Protein AF-T1H0X4-F1 (afdb_monomer_lite)

Organism: Megaselia scalaris (NCBI:txid36166)

Foldseek 3Di:
DLVCLLVLNLVVLLVCVLVVNDQCDADPVRDGSCNSNVVVVNPSNNCSSPPDRDPVNNVVCCVVPVVPPPPPPCVVVVDPPPDPPPPPDDDDD

pLDDT: mean 76.65, std 19.04, range [41.41, 94.5]

Sequence (93 aa):
MHLAALSSKPKIIRMLLIAGADPMIRDRNGNNPLHLSSEAGDLQCVKALTTPISKSEIQEAHRIYGHRSLDKSISYLRKPPQLPFDLEIRNYD

Secondary structure (DSSP, 8-state):
-HHHHHTT-HHHHHHHHHTT--TT---TTS--HHHHHHHTT-HHHHHHHHSPPPHHHHHHHHHHHGGG--STTGGGGGS-----TT-S-----

InterPro domains:
  IPR002110 Ankyrin repeat [PF12796] (1-51)
  IPR002110 Ankyrin repeat [PS50088] (1-28)
  IPR036770 Ankyrin repeat-containing domain superfamily [G3DSA:1.25.40.20] (1-93)
  IPR036770 Ankyrin repeat-containing domain superfamily [SSF48403] (1-68)
  IPR051070 NF-kappa-B Inhibitor [PTHR46680] (1-93)

Radius of gyration: 18.73 Å; chains: 1; bounding box: 26×43×48 Å

Structure (mmCIF, N/CA/C/O backbone):
data_AF-T1H0X4-F1
#
_entry.id   AF-T1H0X4-F1
#
loop_
_atom_site.group_PDB
_atom_site.id
_atom_site.type_symbol
_atom_site.label_atom_id
_atom_site.label_alt_id
_atom_site.label_comp_id
_atom_site.label_asym_id
_atom_site.label_entity_id
_atom_site.label_seq_id
_atom_site.pdbx_PDB_ins_code
_atom_site.Cartn_x
_atom_site.Cartn_y
_atom_site.Cartn_z
_atom_site.occupancy
_atom_site.B_iso_or_equiv
_atom_site.auth_seq_id
_atom_site.auth_comp_id
_atom_site.auth_asym_id
_atom_site.auth_atom_id
_atom_site.pdbx_PDB_model_num
ATOM 1 N N . MET A 1 1 ? 6.472 -2.752 -5.047 1.00 85.88 1 MET A N 1
ATOM 2 C CA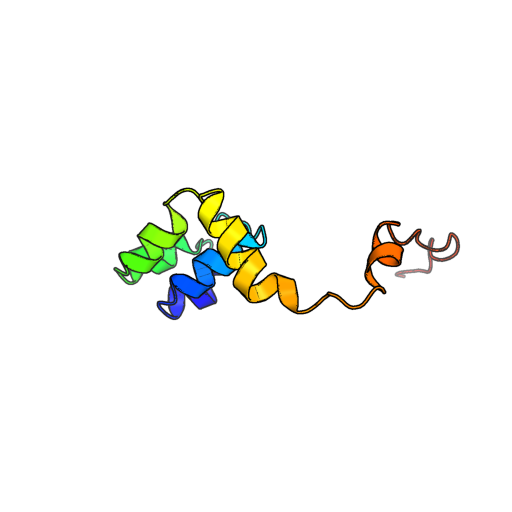 . MET A 1 1 ? 5.389 -2.878 -4.049 1.00 85.88 1 MET A CA 1
ATOM 3 C C . MET A 1 1 ? 5.564 -4.106 -3.163 1.00 85.88 1 MET A C 1
ATOM 5 O O . MET A 1 1 ? 5.640 -3.945 -1.954 1.00 85.88 1 MET A O 1
ATOM 9 N N . HIS A 1 2 ? 5.736 -5.299 -3.741 1.00 91.25 2 HIS A N 1
ATOM 10 C CA . HIS A 1 2 ? 5.962 -6.566 -3.023 1.00 91.25 2 HIS A CA 1
AT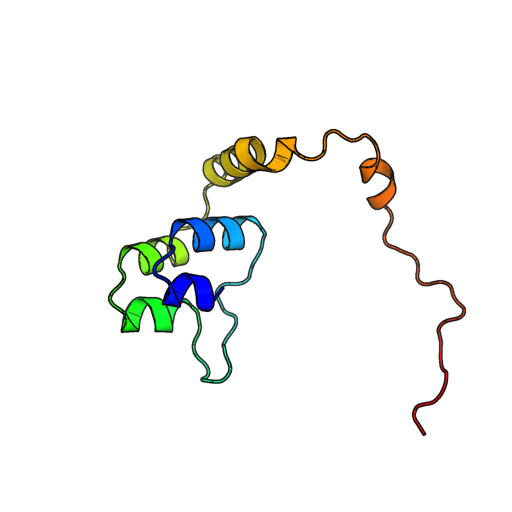OM 11 C C . HIS A 1 2 ? 7.082 -6.511 -1.980 1.00 91.25 2 HIS A C 1
ATOM 13 O O . HIS A 1 2 ? 6.881 -6.931 -0.849 1.00 91.25 2 HIS A O 1
ATOM 19 N N . LEU A 1 3 ? 8.221 -5.888 -2.302 1.00 89.38 3 LEU A N 1
ATOM 20 C CA . LEU A 1 3 ? 9.322 -5.714 -1.342 1.00 89.38 3 LEU A CA 1
ATOM 21 C C . LEU A 1 3 ? 8.927 -4.902 -0.097 1.00 89.38 3 LEU A C 1
ATOM 23 O O . LEU A 1 3 ? 9.441 -5.157 0.988 1.00 89.38 3 LEU A O 1
ATOM 27 N N . ALA A 1 4 ? 8.023 -3.928 -0.237 1.00 90.69 4 ALA A N 1
ATOM 28 C CA . ALA A 1 4 ? 7.546 -3.133 0.892 1.00 90.69 4 ALA A CA 1
ATOM 29 C C . ALA A 1 4 ? 6.608 -3.946 1.801 1.00 90.69 4 ALA A C 1
ATOM 31 O O . ALA A 1 4 ? 6.670 -3.769 3.015 1.00 90.69 4 ALA A O 1
ATOM 32 N N . ALA A 1 5 ? 5.812 -4.855 1.224 1.00 90.75 5 ALA A N 1
ATOM 33 C CA . ALA A 1 5 ? 5.005 -5.824 1.968 1.00 90.75 5 ALA A CA 1
ATOM 34 C C . ALA A 1 5 ? 5.885 -6.845 2.708 1.00 90.75 5 ALA A C 1
ATOM 36 O O . ALA A 1 5 ? 5.713 -7.029 3.905 1.00 90.75 5 ALA A O 1
ATOM 37 N N . LEU A 1 6 ? 6.900 -7.411 2.042 1.00 89.31 6 LEU A N 1
ATOM 38 C CA . LEU A 1 6 ? 7.856 -8.340 2.667 1.00 89.31 6 LEU A CA 1
ATOM 39 C C . LEU A 1 6 ? 8.694 -7.695 3.775 1.00 89.31 6 LEU A C 1
ATOM 41 O O . LEU A 1 6 ? 9.102 -8.361 4.716 1.00 89.31 6 LEU A O 1
ATOM 45 N N . SER A 1 7 ? 8.981 -6.397 3.655 1.00 90.62 7 SER A N 1
ATOM 46 C CA . SER A 1 7 ? 9.771 -5.666 4.651 1.00 90.62 7 SER A CA 1
ATOM 47 C C . SER A 1 7 ? 8.940 -5.130 5.824 1.00 90.62 7 SER A C 1
ATOM 49 O O . SER A 1 7 ? 9.498 -4.384 6.628 1.00 90.62 7 SER A O 1
ATOM 51 N N . SER A 1 8 ? 7.630 -5.399 5.885 1.00 91.25 8 SER A N 1
ATOM 52 C CA . SER A 1 8 ? 6.712 -4.815 6.877 1.00 91.25 8 SER A CA 1
ATOM 53 C C . SER A 1 8 ? 6.757 -3.282 6.930 1.00 91.25 8 SER A C 1
ATOM 55 O O . SER A 1 8 ? 6.850 -2.662 7.990 1.00 91.25 8 SER A O 1
ATOM 57 N N . LYS A 1 9 ? 6.736 -2.632 5.756 1.00 93.44 9 LYS A N 1
ATOM 58 C CA . LYS A 1 9 ? 6.835 -1.166 5.621 1.00 93.44 9 LYS A CA 1
ATOM 59 C C . LYS A 1 9 ? 5.515 -0.558 5.128 1.00 93.44 9 LYS A C 1
ATOM 61 O O . LYS A 1 9 ? 5.451 -0.092 3.985 1.00 93.44 9 LYS A O 1
ATOM 66 N N . PRO A 1 10 ? 4.482 -0.451 5.987 1.00 91.75 10 PRO A N 1
ATOM 67 C CA . PRO A 1 10 ? 3.163 0.059 5.598 1.00 91.75 10 PRO A CA 1
ATOM 68 C C . PRO A 1 10 ? 3.223 1.503 5.086 1.00 91.75 10 PRO A C 1
ATOM 70 O O . PRO A 1 10 ? 2.545 1.863 4.128 1.00 91.75 10 PRO A O 1
ATOM 73 N N . LYS A 1 11 ? 4.107 2.331 5.654 1.00 90.38 11 LYS A N 1
ATOM 74 C CA . LYS A 1 11 ? 4.301 3.720 5.217 1.00 90.38 11 LYS A CA 1
ATOM 75 C C . LYS A 1 11 ? 4.819 3.822 3.775 1.00 90.38 11 LYS A C 1
ATOM 77 O O . LYS A 1 11 ? 4.384 4.696 3.033 1.00 90.38 11 LYS A O 1
ATOM 82 N N . ILE A 1 12 ? 5.704 2.912 3.361 1.00 89.75 12 ILE A N 1
ATOM 83 C CA . ILE A 1 12 ? 6.207 2.865 1.978 1.00 89.75 12 ILE A CA 1
ATOM 84 C C . ILE A 1 12 ? 5.110 2.376 1.032 1.00 89.75 12 ILE A C 1
ATOM 86 O O . ILE A 1 12 ? 4.964 2.922 -0.058 1.00 89.75 12 ILE A O 1
ATOM 90 N N . ILE A 1 13 ? 4.305 1.396 1.455 1.00 92.19 13 ILE A N 1
ATOM 91 C CA . ILE A 1 13 ? 3.139 0.937 0.689 1.00 92.19 13 ILE A CA 1
ATOM 92 C C . ILE A 1 13 ? 2.197 2.110 0.389 1.00 92.19 13 ILE A C 1
ATOM 94 O O . ILE A 1 13 ? 1.825 2.296 -0.768 1.00 92.19 13 ILE A O 1
ATOM 98 N N . ARG A 1 14 ? 1.870 2.938 1.392 1.00 90.88 14 ARG A N 1
ATOM 99 C CA . ARG A 1 14 ? 1.021 4.126 1.192 1.00 90.88 14 ARG A CA 1
ATOM 100 C C . ARG A 1 14 ? 1.628 5.124 0.214 1.00 90.88 14 ARG A C 1
ATOM 102 O O . ARG A 1 14 ? 0.924 5.602 -0.665 1.00 90.88 14 ARG A O 1
ATOM 109 N N . MET A 1 15 ? 2.929 5.393 0.300 1.00 88.06 15 MET A N 1
ATOM 110 C CA . MET A 1 15 ? 3.594 6.293 -0.653 1.00 88.06 15 MET A CA 1
ATOM 111 C C . MET A 1 15 ? 3.530 5.776 -2.088 1.00 88.06 15 MET A C 1
ATOM 113 O O . MET A 1 15 ? 3.263 6.549 -3.002 1.00 88.06 15 MET A O 1
ATOM 117 N N . LEU A 1 16 ? 3.746 4.474 -2.287 1.00 89.06 16 LEU A N 1
ATOM 118 C CA . LEU A 1 16 ? 3.651 3.856 -3.608 1.00 89.06 16 LEU A CA 1
ATOM 119 C C . LEU A 1 16 ? 2.226 3.952 -4.163 1.00 89.06 16 LEU A C 1
ATOM 121 O O . LEU A 1 16 ? 2.051 4.323 -5.318 1.00 89.06 16 LEU A O 1
ATOM 125 N N . LEU A 1 17 ? 1.219 3.679 -3.332 1.00 90.31 17 LEU A N 1
ATOM 126 C CA . LEU A 1 17 ? -0.192 3.822 -3.693 1.00 90.31 17 LEU A CA 1
ATOM 127 C C . LEU A 1 17 ? -0.545 5.264 -4.089 1.00 90.31 17 LEU A C 1
ATOM 129 O O . LEU A 1 17 ? -1.182 5.481 -5.115 1.00 90.31 17 LEU A O 1
ATOM 133 N N . ILE A 1 18 ? -0.087 6.255 -3.317 1.00 87.06 18 ILE A N 1
ATOM 134 C CA . ILE A 1 18 ? -0.291 7.682 -3.620 1.00 87.06 18 ILE A CA 1
ATOM 135 C C . ILE A 1 18 ? 0.391 8.074 -4.936 1.00 87.06 18 ILE A C 1
ATOM 137 O O . ILE A 1 18 ? -0.151 8.877 -5.690 1.00 87.06 18 ILE A O 1
ATOM 141 N N . ALA A 1 19 ? 1.545 7.479 -5.243 1.00 86.00 19 ALA A N 1
ATOM 142 C CA . ALA A 1 19 ? 2.242 7.670 -6.512 1.00 86.00 19 ALA A CA 1
ATOM 143 C C . ALA A 1 19 ? 1.563 6.967 -7.709 1.00 86.00 19 ALA A C 1
ATOM 145 O O . ALA A 1 19 ? 2.066 7.059 -8.826 1.00 86.00 19 ALA A O 1
ATOM 146 N N . GLY A 1 20 ? 0.439 6.271 -7.498 1.00 86.50 20 GLY A N 1
ATOM 147 C CA . GLY A 1 20 ? -0.310 5.574 -8.545 1.00 86.50 20 GLY A CA 1
ATOM 148 C C . GLY A 1 20 ? 0.160 4.144 -8.812 1.00 86.50 20 GLY A C 1
ATOM 149 O O . GLY A 1 20 ? -0.159 3.591 -9.861 1.00 86.50 20 GLY A O 1
ATOM 150 N N . ALA A 1 21 ? 0.924 3.532 -7.902 1.00 89.56 21 ALA A N 1
ATOM 151 C CA . ALA A 1 21 ? 1.281 2.123 -8.030 1.00 89.56 21 ALA A CA 1
ATOM 152 C C . ALA A 1 21 ? 0.037 1.234 -7.906 1.00 89.56 21 ALA A C 1
ATOM 154 O O . ALA A 1 21 ? -0.763 1.397 -6.985 1.00 89.56 21 ALA A O 1
ATOM 155 N N . ASP A 1 22 ? -0.080 0.255 -8.799 1.00 89.81 22 ASP A N 1
ATOM 156 C CA . ASP A 1 22 ? -1.175 -0.710 -8.786 1.00 89.81 22 ASP A CA 1
ATOM 157 C C . ASP A 1 22 ? -0.903 -1.849 -7.770 1.00 89.81 22 ASP A C 1
ATOM 159 O O . ASP A 1 22 ? 0.070 -2.599 -7.934 1.00 89.81 22 ASP A O 1
ATOM 163 N N . PRO A 1 23 ? -1.737 -2.012 -6.718 1.00 89.12 23 PRO A N 1
ATOM 164 C CA . PRO A 1 23 ? -1.607 -3.094 -5.741 1.00 89.12 23 PRO A CA 1
ATOM 165 C C . PRO A 1 23 ? -2.033 -4.467 -6.270 1.00 89.12 23 PRO A C 1
ATOM 167 O O . PRO A 1 23 ? -1.822 -5.461 -5.578 1.00 89.12 23 PRO A O 1
ATOM 170 N N . MET A 1 24 ? -2.631 -4.560 -7.459 1.00 91.12 24 MET A N 1
ATOM 171 C CA . MET A 1 24 ? -3.098 -5.827 -8.028 1.00 91.12 24 MET A CA 1
ATOM 172 C C . MET A 1 24 ? -2.017 -6.574 -8.814 1.00 91.12 24 MET A C 1
ATOM 174 O O . MET A 1 24 ? -2.210 -7.746 -9.152 1.00 91.12 24 MET A O 1
ATOM 178 N N . ILE A 1 25 ? -0.869 -5.935 -9.065 1.00 92.00 25 ILE A N 1
ATOM 179 C CA . ILE A 1 25 ? 0.259 -6.546 -9.771 1.00 92.00 25 ILE A CA 1
ATOM 180 C C . ILE A 1 25 ? 0.734 -7.790 -9.017 1.00 92.00 25 ILE A C 1
ATOM 182 O O . ILE A 1 25 ? 0.973 -7.766 -7.807 1.00 92.00 25 ILE A O 1
ATOM 186 N N . ARG A 1 26 ? 0.915 -8.878 -9.763 1.00 93.31 26 ARG A N 1
ATOM 187 C CA . ARG A 1 26 ? 1.405 -10.157 -9.248 1.00 93.31 26 ARG A CA 1
ATOM 188 C C . ARG A 1 26 ? 2.908 -10.290 -9.473 1.00 93.31 26 ARG A C 1
ATOM 190 O O . ARG A 1 26 ? 3.433 -9.817 -10.478 1.00 93.31 26 ARG A O 1
ATOM 197 N N . ASP A 1 27 ? 3.595 -10.913 -8.525 1.00 91.88 27 ASP A N 1
ATOM 198 C CA . ASP A 1 27 ? 4.993 -11.302 -8.672 1.00 91.88 27 ASP A CA 1
ATOM 199 C C . ASP A 1 27 ? 5.132 -12.610 -9.472 1.00 91.88 27 ASP A C 1
ATOM 201 O O . ASP A 1 27 ? 4.166 -13.146 -10.019 1.00 91.88 27 ASP A O 1
ATOM 205 N N . ARG A 1 28 ? 6.361 -13.137 -9.532 1.00 92.12 28 ARG A N 1
ATOM 206 C CA . ARG A 1 28 ? 6.694 -14.383 -10.241 1.00 92.12 28 ARG A CA 1
ATOM 207 C C . ARG A 1 28 ? 5.975 -15.617 -9.690 1.00 92.12 28 ARG A C 1
ATOM 209 O O . ARG A 1 28 ? 5.837 -16.594 -10.414 1.00 92.12 28 ARG A O 1
ATOM 216 N N . ASN A 1 29 ? 5.509 -15.559 -8.446 1.00 90.50 29 ASN A N 1
ATOM 217 C CA . ASN A 1 29 ? 4.792 -16.642 -7.786 1.00 90.50 29 ASN A CA 1
ATOM 218 C C . ASN A 1 29 ? 3.269 -16.466 -7.913 1.00 90.50 29 ASN A C 1
ATOM 220 O O . ASN A 1 29 ? 2.508 -17.249 -7.355 1.00 90.50 29 ASN A O 1
ATOM 224 N N . GLY A 1 30 ? 2.805 -15.434 -8.628 1.00 93.75 30 GLY A N 1
ATOM 225 C CA . GLY A 1 30 ? 1.388 -15.093 -8.724 1.00 93.75 30 GLY A CA 1
ATOM 226 C C . GLY A 1 30 ? 0.860 -14.323 -7.510 1.00 93.75 30 GLY A C 1
ATOM 227 O O . GLY A 1 30 ? -0.342 -14.054 -7.440 1.00 93.75 30 GLY A O 1
ATOM 228 N N . ASN A 1 31 ? 1.728 -13.920 -6.578 1.00 93.62 31 ASN A N 1
ATOM 229 C CA . ASN A 1 31 ? 1.331 -13.233 -5.360 1.00 93.62 31 ASN A CA 1
ATOM 230 C C . ASN A 1 31 ? 1.234 -11.727 -5.582 1.00 93.62 31 ASN A C 1
ATOM 232 O O . ASN A 1 31 ? 2.135 -11.099 -6.135 1.00 93.62 31 ASN A O 1
ATOM 236 N N . ASN A 1 32 ? 0.141 -11.116 -5.133 1.00 94.25 32 ASN A N 1
ATOM 237 C CA . ASN A 1 32 ? 0.074 -9.667 -5.000 1.00 94.25 32 ASN A CA 1
ATOM 238 C C . ASN A 1 32 ? 0.650 -9.260 -3.622 1.00 94.25 32 ASN A C 1
ATOM 240 O O . ASN A 1 32 ? 0.851 -10.109 -2.747 1.00 94.25 32 ASN A O 1
ATOM 244 N N . PRO A 1 33 ? 0.924 -7.967 -3.387 1.00 92.88 33 PRO A N 1
ATOM 245 C CA . PRO A 1 33 ? 1.424 -7.485 -2.101 1.00 92.88 33 PRO A CA 1
ATOM 246 C C . PRO A 1 33 ? 0.492 -7.803 -0.920 1.00 92.88 33 PRO A C 1
ATOM 248 O O . PRO A 1 33 ? 0.963 -7.889 0.214 1.00 92.88 33 PRO A O 1
ATOM 251 N N . LEU A 1 34 ? -0.812 -7.989 -1.171 1.00 93.56 34 LEU A N 1
ATOM 252 C CA . LEU A 1 34 ? -1.784 -8.367 -0.146 1.00 93.56 34 LEU A CA 1
ATOM 253 C C . LEU A 1 34 ? -1.590 -9.818 0.305 1.00 93.56 34 LEU A C 1
ATOM 255 O O . LEU A 1 34 ? -1.551 -10.042 1.507 1.00 93.56 34 LEU A O 1
ATOM 259 N N . HIS A 1 35 ? -1.369 -10.766 -0.613 1.00 94.44 35 HIS A N 1
ATOM 260 C CA . HIS A 1 35 ? -1.046 -12.156 -0.271 1.00 94.44 35 HIS A CA 1
ATOM 261 C C . HIS A 1 35 ? 0.184 -12.214 0.638 1.00 94.44 35 HIS A C 1
ATOM 263 O O . HIS A 1 35 ? 0.121 -12.823 1.699 1.00 94.44 35 HIS A O 1
ATOM 269 N N . LEU A 1 36 ? 1.252 -11.491 0.278 1.00 92.75 36 LEU A N 1
ATOM 270 C CA . LEU A 1 36 ? 2.488 -11.449 1.069 1.00 92.75 36 LEU A CA 1
ATOM 271 C C . LEU A 1 36 ? 2.266 -10.843 2.465 1.00 92.75 36 LEU A C 1
ATOM 273 O O . LEU A 1 36 ? 2.796 -11.338 3.453 1.00 92.75 36 LEU A O 1
ATOM 277 N N . SER A 1 37 ? 1.457 -9.783 2.558 1.00 93.19 37 SER A N 1
ATOM 278 C CA . SER A 1 37 ? 1.137 -9.140 3.842 1.00 93.19 37 SER A CA 1
ATOM 279 C C . SER A 1 37 ? 0.261 -10.032 4.731 1.00 93.19 37 SER A C 1
ATOM 281 O O . SER A 1 37 ? 0.430 -10.048 5.948 1.00 93.19 37 SER A O 1
ATOM 283 N N . SER A 1 38 ? -0.674 -10.771 4.128 1.00 93.75 38 SER A N 1
ATOM 284 C CA . SER A 1 38 ? -1.552 -11.716 4.822 1.00 93.75 38 SER A CA 1
ATOM 285 C C . SER A 1 38 ? -0.805 -12.960 5.295 1.00 93.75 38 SER A C 1
ATOM 287 O O . SER A 1 38 ? -1.012 -13.381 6.427 1.00 93.75 38 SER A O 1
ATOM 289 N N . GLU A 1 39 ? 0.085 -13.512 4.469 1.00 91.81 39 GLU A N 1
ATOM 290 C CA . GLU A 1 39 ? 0.946 -14.647 4.822 1.00 91.81 39 GLU A CA 1
ATOM 291 C C . GLU A 1 39 ? 1.880 -14.302 5.989 1.00 91.81 39 GLU A C 1
ATOM 293 O O . GLU A 1 39 ? 2.028 -15.088 6.921 1.00 91.81 39 GLU A O 1
ATOM 298 N N . ALA A 1 40 ? 2.439 -13.089 5.992 1.00 90.12 40 ALA A N 1
ATOM 299 C CA . ALA A 1 40 ? 3.270 -12.593 7.087 1.00 90.12 40 ALA A CA 1
ATOM 300 C C . ALA A 1 40 ? 2.480 -12.234 8.364 1.00 90.12 40 ALA A C 1
ATOM 302 O O . ALA A 1 40 ? 3.086 -11.942 9.394 1.00 90.12 40 ALA A O 1
ATOM 303 N N . GLY A 1 41 ? 1.141 -12.203 8.315 1.00 92.31 41 GLY A N 1
ATOM 304 C CA . GLY A 1 41 ? 0.298 -11.762 9.433 1.00 92.31 41 GLY A CA 1
ATOM 305 C C . GLY A 1 41 ? 0.423 -10.268 9.764 1.00 92.31 41 GLY A C 1
ATOM 306 O O . GLY A 1 41 ? 0.041 -9.837 10.854 1.00 92.31 41 GLY A O 1
ATOM 307 N N . ASP A 1 42 ? 0.948 -9.454 8.844 1.00 93.69 42 ASP A N 1
ATOM 308 C CA . ASP A 1 42 ? 1.188 -8.031 9.075 1.00 93.69 42 ASP A CA 1
ATOM 309 C C . ASP A 1 42 ? -0.086 -7.214 8.840 1.00 93.69 42 ASP A C 1
ATOM 311 O O . ASP A 1 42 ? -0.371 -6.701 7.750 1.00 93.69 42 ASP A O 1
ATOM 315 N N . LEU A 1 43 ? -0.852 -7.052 9.919 1.00 93.88 43 LEU A N 1
ATOM 316 C CA . LEU A 1 43 ? -2.096 -6.291 9.912 1.00 93.88 43 LEU A CA 1
ATOM 317 C C . LEU A 1 43 ? -1.904 -4.835 9.458 1.00 93.88 43 LEU A C 1
ATOM 319 O O . LEU A 1 43 ? -2.823 -4.256 8.877 1.00 93.88 43 LEU A O 1
ATOM 323 N N . GLN A 1 44 ? -0.745 -4.222 9.711 1.00 94.50 44 GLN A N 1
ATOM 324 C CA . GLN A 1 44 ? -0.505 -2.831 9.323 1.00 94.50 44 GLN A CA 1
ATOM 325 C C . GLN A 1 44 ? -0.328 -2.716 7.811 1.00 94.50 44 GLN A C 1
ATOM 327 O O . GLN A 1 44 ? -0.904 -1.819 7.193 1.00 94.50 44 GLN A O 1
ATOM 332 N N . CYS A 1 45 ? 0.406 -3.645 7.198 1.00 93.44 45 CYS A N 1
ATOM 333 C CA . CYS A 1 45 ? 0.537 -3.706 5.745 1.00 93.44 45 CYS A CA 1
ATOM 334 C C . CYS A 1 45 ? -0.792 -4.056 5.063 1.00 93.44 45 CYS A C 1
ATOM 336 O O . CYS A 1 45 ? -1.169 -3.396 4.094 1.00 93.44 45 CYS A O 1
ATOM 338 N N . VAL A 1 46 ? -1.560 -5.004 5.614 1.00 94.06 46 VAL A N 1
ATOM 339 C CA . VAL A 1 46 ? -2.909 -5.334 5.118 1.00 94.06 46 VAL A CA 1
ATOM 340 C C . VAL A 1 46 ? -3.825 -4.108 5.163 1.00 94.06 46 VAL A C 1
ATOM 342 O O . VAL A 1 46 ? -4.473 -3.780 4.167 1.00 94.06 46 VAL A O 1
ATOM 345 N N . LYS A 1 47 ? -3.841 -3.370 6.281 1.00 94.31 47 LYS A N 1
ATOM 346 C CA . LYS A 1 47 ? -4.601 -2.114 6.392 1.00 94.31 47 LYS A CA 1
ATOM 347 C C . LYS A 1 47 ? -4.115 -1.079 5.386 1.00 94.31 47 LYS A C 1
ATOM 349 O O . LYS A 1 47 ? -4.934 -0.447 4.726 1.00 94.31 47 LYS A O 1
ATOM 354 N N . ALA A 1 48 ? -2.806 -0.923 5.215 1.00 92.50 48 ALA A N 1
ATOM 355 C CA . ALA A 1 48 ? -2.254 0.039 4.268 1.00 92.50 48 ALA A CA 1
ATOM 356 C C . ALA A 1 48 ? -2.668 -0.241 2.811 1.00 92.50 48 ALA A C 1
ATOM 358 O O . ALA A 1 48 ? -2.826 0.707 2.044 1.00 92.50 48 ALA A O 1
ATOM 359 N N . LEU A 1 49 ? -2.861 -1.512 2.444 1.00 90.56 49 LEU A N 1
ATOM 360 C CA . LEU A 1 49 ? -3.277 -1.942 1.103 1.00 90.56 49 LEU A CA 1
ATOM 361 C C . LEU A 1 49 ? -4.790 -1.865 0.871 1.00 90.56 49 LEU A C 1
ATOM 363 O O . LEU A 1 49 ? -5.223 -1.583 -0.240 1.00 90.56 49 LEU A O 1
ATOM 367 N N . THR A 1 50 ? -5.585 -2.150 1.901 1.00 92.69 50 THR A N 1
ATOM 368 C CA . THR A 1 50 ? -7.052 -2.268 1.797 1.00 92.69 50 THR A CA 1
ATOM 369 C C . THR A 1 50 ? -7.788 -0.970 2.102 1.00 92.69 50 THR A C 1
ATOM 371 O O . THR A 1 50 ? -8.906 -0.766 1.632 1.00 92.69 50 THR A O 1
ATOM 374 N N . THR A 1 51 ? -7.183 -0.076 2.884 1.00 90.94 51 THR A N 1
ATOM 375 C CA . THR A 1 51 ? -7.794 1.219 3.186 1.00 90.94 51 THR A CA 1
ATOM 376 C C . THR A 1 51 ? -7.748 2.128 1.958 1.00 90.94 51 THR A C 1
ATOM 378 O O . THR A 1 51 ? -6.692 2.261 1.330 1.00 90.94 51 THR A O 1
ATOM 381 N N . PRO A 1 52 ? -8.855 2.804 1.607 1.00 87.94 52 PRO A N 1
ATOM 382 C CA . PRO A 1 52 ? -8.850 3.760 0.509 1.00 87.94 52 PRO A CA 1
ATOM 383 C C . PRO A 1 52 ? -7.886 4.915 0.806 1.00 87.94 52 PRO A C 1
ATOM 385 O O . PRO A 1 52 ? -7.663 5.295 1.959 1.00 87.94 52 PRO A O 1
ATOM 388 N N . ILE A 1 5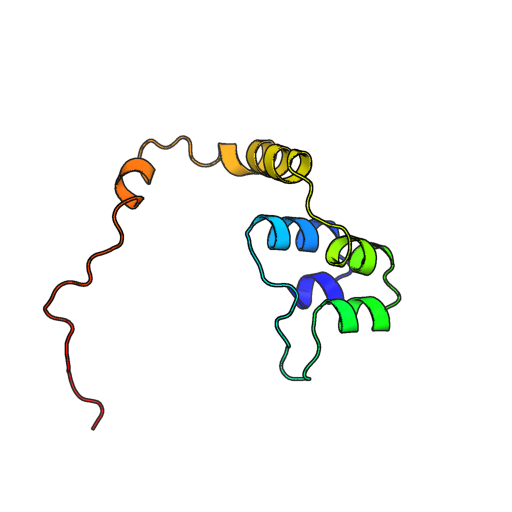3 ? -7.286 5.476 -0.242 1.00 85.88 53 ILE A N 1
ATOM 389 C CA . ILE A 1 53 ? -6.419 6.649 -0.116 1.00 85.88 53 ILE A CA 1
ATOM 390 C C . ILE A 1 53 ? -7.306 7.881 0.083 1.00 85.88 53 ILE A C 1
ATOM 392 O O . ILE A 1 53 ? -8.169 8.175 -0.745 1.00 85.88 53 ILE A O 1
ATOM 396 N N . SER A 1 54 ? -7.095 8.616 1.177 1.00 85.81 54 SER A N 1
ATOM 397 C CA . SER A 1 54 ? -7.801 9.878 1.419 1.00 85.81 54 SER A CA 1
ATOM 398 C C . SER A 1 54 ? -7.165 11.026 0.634 1.00 85.81 54 SER A C 1
ATOM 400 O O . SER A 1 54 ? -5.942 11.120 0.524 1.00 85.81 54 SER A O 1
ATOM 402 N N . LYS A 1 55 ? -7.984 11.984 0.177 1.00 77.75 55 LYS A N 1
ATOM 403 C CA . LYS A 1 55 ? -7.502 13.244 -0.419 1.00 77.75 55 LYS A CA 1
ATOM 404 C C . LYS A 1 55 ? -6.557 14.006 0.519 1.00 77.75 55 LYS A C 1
ATOM 406 O O . LYS A 1 55 ? -5.599 14.609 0.044 1.00 77.75 55 LYS A O 1
ATOM 411 N N . SER A 1 56 ? -6.796 13.950 1.832 1.00 78.88 56 SER A N 1
ATOM 412 C CA . SER A 1 56 ? -5.917 14.570 2.834 1.00 78.88 56 SER A CA 1
ATOM 413 C C . SER A 1 56 ? -4.533 13.918 2.882 1.00 78.88 56 SER A C 1
ATOM 415 O O . SER A 1 56 ? -3.536 14.605 3.067 1.00 78.88 56 SER A O 1
ATOM 417 N N . GLU A 1 57 ? -4.452 12.607 2.654 1.00 79.25 57 GLU A N 1
ATOM 418 C CA . GLU A 1 57 ? -3.191 11.860 2.651 1.00 79.25 57 GLU A CA 1
ATOM 419 C C . GLU A 1 57 ? -2.351 12.185 1.411 1.00 79.25 57 GLU A C 1
ATOM 421 O O . GLU A 1 57 ? -1.139 12.365 1.506 1.00 79.25 57 GLU A O 1
ATOM 426 N N . ILE A 1 58 ? -3.008 12.351 0.261 1.00 78.12 58 ILE A N 1
ATOM 427 C CA . ILE A 1 58 ? -2.372 12.802 -0.983 1.00 78.12 58 ILE A CA 1
ATOM 428 C C . ILE A 1 58 ? -1.828 14.228 -0.817 1.00 78.12 58 ILE A C 1
ATOM 430 O O . ILE A 1 58 ? -0.693 14.506 -1.197 1.00 78.12 58 ILE A O 1
ATOM 434 N N . GLN A 1 59 ? -2.611 15.133 -0.222 1.00 77.69 59 GLN A N 1
ATOM 435 C CA . GLN A 1 59 ? -2.174 16.506 0.060 1.00 77.69 59 GLN A CA 1
ATOM 436 C C . GLN A 1 59 ? -0.977 16.543 1.012 1.00 77.69 59 GLN A C 1
ATOM 438 O O . GLN A 1 59 ? -0.023 17.278 0.768 1.00 77.69 59 GLN A O 1
ATOM 443 N N . GLU A 1 60 ? -0.995 15.722 2.059 1.00 79.56 60 GLU A N 1
ATOM 444 C CA . GLU A 1 60 ? 0.105 15.631 3.013 1.00 79.56 60 GLU A CA 1
ATOM 445 C C . GLU A 1 60 ? 1.372 15.054 2.370 1.00 79.56 60 GLU A C 1
ATOM 447 O O . GLU A 1 60 ? 2.465 15.590 2.554 1.00 79.56 60 GLU A O 1
ATOM 452 N N . ALA A 1 61 ? 1.239 14.021 1.536 1.00 73.69 61 ALA A N 1
ATOM 453 C CA . ALA A 1 61 ? 2.354 13.498 0.757 1.00 73.69 61 ALA A CA 1
ATOM 454 C C . ALA A 1 61 ? 2.916 14.557 -0.208 1.00 73.69 61 ALA A C 1
ATOM 456 O O . ALA A 1 61 ? 4.130 14.724 -0.288 1.00 73.69 61 ALA A O 1
ATOM 457 N N . HIS A 1 62 ? 2.069 15.336 -0.885 1.00 71.75 62 HIS A N 1
ATOM 458 C CA . HIS A 1 62 ? 2.525 16.455 -1.715 1.00 71.75 62 HIS A CA 1
ATOM 459 C C . HIS A 1 62 ? 3.190 17.570 -0.898 1.00 71.75 62 HIS A C 1
ATOM 461 O O . HIS A 1 62 ? 4.150 18.172 -1.368 1.00 71.75 62 HIS A O 1
ATOM 467 N N . ARG A 1 63 ? 2.751 17.833 0.334 1.00 77.62 63 ARG A N 1
ATOM 468 C CA . ARG A 1 63 ? 3.394 18.814 1.218 1.00 77.62 63 ARG A CA 1
ATOM 469 C C . ARG A 1 63 ? 4.787 18.356 1.652 1.00 77.62 63 ARG A C 1
ATOM 471 O O . ARG A 1 63 ? 5.724 19.149 1.634 1.00 77.62 63 ARG A O 1
ATOM 478 N N . ILE A 1 64 ? 4.924 17.082 2.019 1.00 72.50 64 ILE A N 1
ATOM 479 C CA . ILE A 1 64 ? 6.182 16.500 2.503 1.00 72.50 64 ILE A CA 1
ATOM 480 C C . ILE A 1 64 ? 7.172 16.258 1.350 1.00 72.50 64 ILE A C 1
ATOM 482 O O . ILE A 1 64 ? 8.365 16.508 1.506 1.00 72.50 64 ILE A O 1
ATOM 486 N N . TYR A 1 65 ? 6.696 15.777 0.197 1.00 67.31 65 TYR A N 1
ATOM 487 C CA . TYR A 1 65 ? 7.542 15.303 -0.908 1.00 67.31 65 TYR A CA 1
ATOM 488 C C . TYR A 1 65 ? 7.498 16.189 -2.164 1.00 67.31 65 TYR A C 1
ATOM 490 O O . TYR A 1 65 ? 8.442 16.175 -2.952 1.00 67.31 65 TYR A O 1
ATOM 498 N N . GLY A 1 66 ? 6.447 16.991 -2.355 1.00 61.22 66 GLY A N 1
ATOM 499 C CA . GLY A 1 66 ? 6.266 17.868 -3.522 1.00 61.22 66 GLY A CA 1
ATOM 500 C C . GLY A 1 66 ? 7.086 19.161 -3.483 1.00 61.22 66 GLY A C 1
ATOM 501 O O . GLY A 1 66 ? 7.287 19.786 -4.521 1.00 61.22 66 GLY A O 1
ATOM 502 N N . HIS A 1 67 ? 7.654 19.536 -2.332 1.00 54.84 67 HIS A N 1
ATOM 503 C CA . HIS A 1 67 ? 8.499 20.733 -2.211 1.00 54.84 67 HIS A CA 1
ATOM 504 C C . HIS A 1 67 ? 9.915 20.582 -2.800 1.00 54.84 67 HIS A C 1
ATOM 506 O O . HIS A 1 67 ? 10.714 21.515 -2.717 1.00 54.84 67 HIS A O 1
ATOM 512 N N . ARG A 1 68 ? 10.247 19.433 -3.409 1.00 50.34 68 ARG A N 1
ATOM 513 C CA . ARG A 1 68 ? 11.563 19.200 -4.030 1.00 50.34 68 ARG A CA 1
ATOM 514 C C . ARG A 1 68 ? 11.675 19.712 -5.472 1.00 50.34 68 ARG A C 1
ATOM 516 O O . ARG A 1 68 ? 12.777 19.739 -6.009 1.00 50.34 68 ARG A O 1
ATOM 523 N N . SER A 1 69 ? 10.575 20.153 -6.083 1.00 47.31 69 SER A N 1
ATOM 524 C CA . SER A 1 69 ? 10.562 20.667 -7.459 1.00 47.31 69 SER A CA 1
ATOM 525 C C . SER A 1 69 ? 9.811 21.995 -7.566 1.00 47.31 69 SER A C 1
ATOM 527 O O . SER A 1 69 ? 8.838 22.123 -8.298 1.00 47.31 69 SER A O 1
ATOM 529 N N . LEU A 1 70 ? 10.301 23.007 -6.848 1.00 43.69 70 LEU A N 1
ATOM 530 C CA . LEU A 1 70 ? 10.112 24.417 -7.220 1.00 43.69 70 LEU A CA 1
ATOM 531 C C . LEU A 1 70 ? 11.267 24.922 -8.101 1.00 43.69 70 LEU A C 1
ATOM 533 O O . LEU A 1 70 ? 11.540 26.119 -8.154 1.00 43.69 70 LEU A O 1
ATOM 537 N N . ASP A 1 71 ? 11.939 24.024 -8.820 1.00 49.44 71 ASP A N 1
ATOM 538 C CA . ASP A 1 71 ? 12.749 24.439 -9.953 1.00 49.44 71 ASP A CA 1
ATOM 539 C C . ASP A 1 71 ? 11.794 24.657 -11.134 1.00 49.44 71 ASP A C 1
ATOM 541 O O . ASP A 1 71 ? 11.031 23.767 -11.518 1.00 49.44 71 ASP A O 1
ATOM 545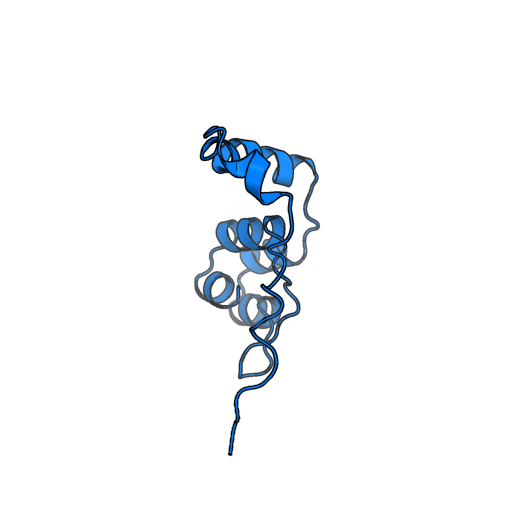 N N . LYS A 1 72 ? 11.777 25.876 -11.675 1.00 49.19 72 LYS A N 1
ATOM 546 C CA . LYS A 1 72 ? 10.890 26.352 -12.754 1.00 49.19 72 LYS A CA 1
ATOM 547 C C . LYS A 1 72 ? 11.059 25.591 -14.089 1.00 49.19 72 LYS A C 1
ATOM 549 O O . LYS A 1 72 ? 10.570 26.049 -15.117 1.00 49.19 72 LYS A O 1
ATOM 554 N N . SER A 1 73 ? 11.725 24.441 -14.090 1.00 50.75 73 SER A N 1
ATOM 555 C CA . SER A 1 73 ? 12.082 23.621 -15.247 1.00 50.75 73 SER A CA 1
ATOM 556 C C . SER A 1 73 ? 11.014 22.590 -15.659 1.00 50.75 73 SER A C 1
ATOM 558 O O . SER A 1 73 ? 11.018 22.152 -16.807 1.00 50.75 73 SER A O 1
ATOM 560 N N . ILE A 1 74 ? 10.041 22.242 -14.802 1.00 48.50 74 ILE A N 1
ATOM 561 C CA . ILE A 1 74 ? 9.022 21.208 -15.119 1.00 48.50 74 ILE A CA 1
ATOM 562 C C . ILE A 1 74 ? 7.857 21.729 -15.988 1.00 48.50 74 ILE A C 1
ATOM 564 O O . ILE A 1 74 ? 7.149 20.936 -16.610 1.00 48.50 74 ILE A O 1
ATOM 568 N N . SER A 1 75 ? 7.683 23.047 -16.147 1.00 48.78 75 SER A N 1
ATOM 569 C CA . SER A 1 75 ? 6.689 23.592 -17.094 1.00 48.78 75 SER A CA 1
ATOM 570 C C . SER A 1 75 ? 6.952 23.165 -18.549 1.00 48.78 75 SER A C 1
ATOM 572 O O . SER A 1 75 ? 6.010 23.099 -19.340 1.00 48.78 75 SER A O 1
ATOM 574 N N . TYR A 1 76 ? 8.191 22.788 -18.887 1.00 44.16 76 TYR A N 1
ATOM 575 C CA . TYR A 1 76 ? 8.566 22.267 -20.205 1.00 44.16 76 TYR A CA 1
ATOM 576 C C . TYR A 1 76 ? 8.227 20.782 -20.424 1.00 44.16 76 TYR A C 1
ATOM 578 O O . TYR A 1 76 ? 8.119 20.354 -21.570 1.00 44.16 76 TYR A O 1
ATOM 586 N N . LEU A 1 77 ? 7.986 19.998 -19.366 1.00 44.91 77 LEU A N 1
ATOM 587 C CA . LEU A 1 77 ? 7.710 18.553 -19.460 1.00 44.91 77 LEU A CA 1
ATOM 588 C C . LEU A 1 77 ? 6.219 18.208 -19.610 1.00 44.91 77 LEU A C 1
ATOM 590 O O . LEU A 1 77 ? 5.855 17.038 -19.681 1.00 44.91 77 LEU A O 1
ATOM 594 N N . ARG A 1 78 ? 5.337 19.213 -19.708 1.00 48.38 78 ARG A N 1
ATOM 595 C CA . ARG A 1 78 ? 3.914 19.003 -20.031 1.00 48.38 78 ARG A CA 1
ATOM 596 C C . ARG A 1 78 ? 3.650 18.856 -21.540 1.00 48.38 78 ARG A C 1
ATOM 598 O O . ARG A 1 78 ? 2.495 18.754 -21.947 1.00 48.38 78 ARG A O 1
ATOM 605 N N . LYS A 1 79 ? 4.692 18.827 -22.377 1.00 42.88 79 LYS A N 1
ATOM 606 C CA . LYS A 1 79 ? 4.599 18.264 -23.729 1.00 42.88 79 LYS A CA 1
ATOM 607 C C . LYS A 1 79 ? 5.023 16.795 -23.660 1.00 42.88 79 LYS A C 1
ATOM 609 O O . LYS A 1 79 ? 6.124 16.539 -23.175 1.00 42.88 79 LYS A O 1
ATOM 614 N N . PRO A 1 80 ? 4.198 15.835 -24.125 1.00 43.97 80 PRO A N 1
ATOM 615 C CA . PRO A 1 80 ? 4.693 14.479 -24.322 1.00 43.97 80 PRO A CA 1
ATOM 616 C C . PRO A 1 80 ? 5.910 14.554 -25.258 1.00 43.97 80 PRO A C 1
ATOM 618 O O . PRO A 1 80 ? 5.877 15.360 -26.196 1.00 43.97 80 PRO A O 1
ATOM 621 N N . PRO A 1 81 ? 6.985 13.782 -25.020 1.00 43.66 81 PRO A N 1
ATOM 622 C CA . PRO A 1 81 ? 8.066 13.692 -25.986 1.00 43.66 81 PRO A CA 1
ATOM 623 C C . PRO A 1 81 ? 7.451 13.161 -27.280 1.00 43.66 81 PRO A C 1
ATOM 625 O O . PRO A 1 81 ? 7.044 12.004 -27.358 1.00 43.66 81 PRO A O 1
ATOM 628 N N . GLN A 1 82 ? 7.305 14.029 -28.281 1.00 54.28 82 GLN A N 1
ATOM 629 C CA . GLN A 1 82 ? 7.098 13.569 -29.642 1.00 54.28 82 GLN A CA 1
ATOM 630 C C . GLN A 1 82 ? 8.354 12.774 -29.976 1.00 54.28 82 GLN A C 1
ATOM 632 O O . GLN A 1 82 ? 9.452 13.335 -29.993 1.00 54.28 82 GLN A O 1
ATOM 637 N N . LEU A 1 83 ? 8.195 11.460 -30.146 1.00 45.28 83 LEU A N 1
ATOM 638 C CA . LEU A 1 83 ? 9.226 10.640 -30.761 1.00 45.28 83 LEU A CA 1
ATOM 639 C C . LEU A 1 83 ? 9.608 11.349 -32.073 1.00 45.28 83 LEU A C 1
ATOM 641 O O . LEU A 1 83 ? 8.702 11.688 -32.841 1.00 45.28 83 LEU A O 1
ATOM 645 N N . PRO A 1 84 ? 10.894 11.646 -32.324 1.00 51.84 84 PRO A N 1
ATOM 646 C CA . PRO A 1 84 ? 11.297 12.128 -33.635 1.00 51.84 84 PRO A CA 1
ATOM 647 C C . PRO A 1 84 ? 10.852 11.098 -34.680 1.00 51.84 84 PRO A C 1
ATOM 649 O O . PRO A 1 84 ? 10.985 9.895 -34.457 1.00 51.84 84 PRO A O 1
ATOM 652 N N . PHE A 1 85 ? 10.315 11.578 -35.803 1.00 53.66 85 PHE A N 1
ATOM 653 C CA . PHE A 1 85 ? 9.755 10.762 -36.893 1.00 53.66 85 PHE A CA 1
ATOM 654 C C . PHE A 1 85 ? 10.759 9.773 -37.529 1.00 53.66 85 PHE A C 1
ATOM 656 O O . PHE A 1 85 ? 10.360 8.951 -38.343 1.00 53.66 85 PHE A O 1
ATOM 663 N N . ASP A 1 86 ? 12.033 9.805 -37.129 1.00 53.53 86 ASP A N 1
ATOM 664 C CA . ASP A 1 86 ? 13.120 9.013 -37.716 1.00 53.53 86 ASP A CA 1
ATOM 665 C C . ASP A 1 86 ? 13.468 7.725 -36.943 1.00 53.53 86 ASP A C 1
ATOM 667 O O . ASP A 1 86 ? 14.476 7.086 -37.242 1.00 53.53 86 ASP A O 1
ATOM 671 N N . LEU A 1 87 ? 12.672 7.320 -35.943 1.00 49.81 87 LEU A N 1
ATOM 672 C CA . LEU A 1 87 ? 12.868 6.042 -35.232 1.00 49.81 87 LEU A CA 1
ATOM 673 C C . LEU A 1 87 ? 11.875 4.939 -35.638 1.00 49.81 87 LEU A C 1
ATOM 675 O O . LEU A 1 87 ? 11.660 3.986 -34.889 1.00 49.81 87 LEU A O 1
ATOM 679 N N . GLU A 1 88 ? 11.295 5.033 -36.835 1.00 54.75 88 GLU A N 1
ATOM 680 C CA . GLU A 1 88 ? 10.629 3.898 -37.469 1.00 54.75 88 GLU A CA 1
ATOM 681 C C . GLU A 1 88 ? 11.647 3.034 -38.231 1.00 54.75 88 GLU A C 1
ATOM 683 O O . GLU A 1 88 ? 12.208 3.420 -39.250 1.00 54.75 88 GLU A O 1
A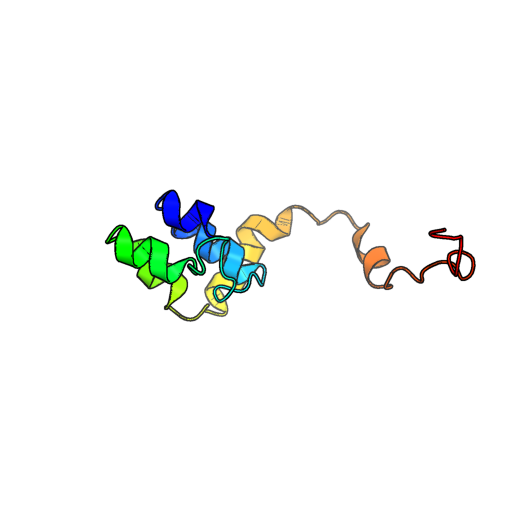TOM 688 N N . ILE A 1 89 ? 11.814 1.812 -37.715 1.00 55.59 89 ILE A N 1
ATOM 689 C CA . ILE A 1 89 ? 12.250 0.611 -38.435 1.00 55.59 89 ILE A CA 1
ATOM 690 C C . ILE A 1 89 ? 13.740 0.591 -38.820 1.00 55.59 89 ILE A C 1
ATOM 692 O O . ILE A 1 89 ? 14.141 0.860 -39.950 1.00 55.59 89 ILE A O 1
ATOM 696 N N . ARG A 1 90 ? 14.574 0.101 -37.895 1.00 49.25 90 ARG A N 1
ATOM 697 C CA . ARG A 1 90 ? 15.757 -0.684 -38.274 1.00 49.25 90 ARG A CA 1
ATOM 698 C C . ARG A 1 90 ? 15.774 -2.013 -37.528 1.00 49.25 90 ARG A C 1
ATOM 700 O O . ARG A 1 90 ? 16.213 -2.090 -36.389 1.00 49.25 90 ARG A O 1
ATOM 707 N N . ASN A 1 91 ? 15.264 -3.012 -38.243 1.00 44.75 91 ASN A N 1
ATOM 708 C CA . ASN A 1 91 ? 15.792 -4.368 -38.370 1.00 44.75 91 ASN A CA 1
ATOM 709 C C . ASN A 1 91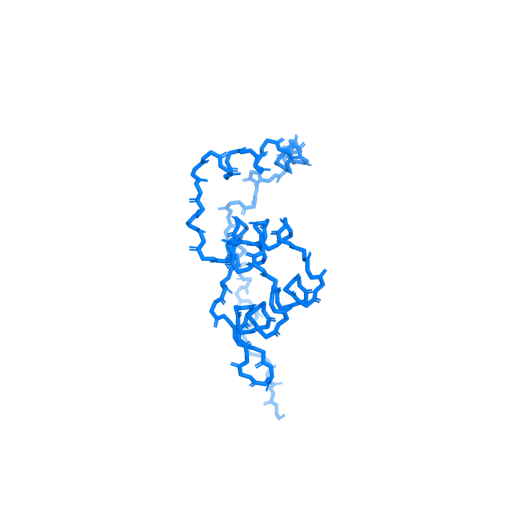 ? 16.152 -5.093 -37.067 1.00 44.75 91 ASN A C 1
ATOM 711 O O . ASN A 1 91 ? 17.278 -5.011 -36.582 1.00 44.75 91 ASN A O 1
ATOM 715 N N . TYR A 1 92 ? 15.206 -5.898 -36.590 1.00 41.41 92 TYR A N 1
ATOM 716 C CA . TYR A 1 92 ? 15.554 -7.208 -36.054 1.00 41.41 92 TYR A CA 1
ATOM 717 C C . TYR A 1 92 ? 15.472 -8.192 -37.228 1.00 41.41 92 TYR A C 1
ATOM 719 O O . TYR A 1 92 ? 14.365 -8.554 -37.629 1.00 41.41 92 TYR A O 1
ATOM 727 N N . ASP A 1 93 ? 16.627 -8.514 -37.818 1.00 47.50 93 ASP A N 1
ATOM 728 C CA . ASP A 1 93 ? 16.819 -9.782 -38.540 1.00 47.50 93 ASP A CA 1
ATOM 729 C C . ASP A 1 93 ? 16.879 -10.937 -37.525 1.00 47.50 93 ASP A C 1
ATOM 731 O O . ASP A 1 93 ? 17.473 -10.730 -36.435 1.00 47.50 93 ASP A O 1
#